Protein AF-A0AAV5TKI0-F1 (afdb_monomer_lite)

Secondary structure (DSSP, 8-state):
-HHHHHHHHHHHHHHHHHTGGGGGGS-HHHHHHHHHHHHHHHHHHHHHHHHHH-S-----TT-SS-HHHHHHHHHHHHHHHHHHHHHHHHHHHHHHHHHHHHHTT----HHHHHHHHHHHHHHHHHHHHHHHHHHHIIIIIHHHHHHTT--

Structure (mmCIF, N/CA/C/O backbone):
data_AF-A0AAV5TKI0-F1
#
_entry.id   AF-A0AAV5TKI0-F1
#
loop_
_atom_site.group_PDB
_atom_site.id
_atom_site.type_symbol
_atom_site.label_atom_id
_atom_site.label_alt_id
_atom_site.label_comp_id
_atom_site.label_asym_id
_atom_site.label_entity_id
_atom_site.label_seq_id
_atom_site.pdbx_PDB_ins_code
_atom_site.Cartn_x
_atom_site.Cartn_y
_atom_site.Cartn_z
_atom_site.occupancy
_atom_site.B_iso_or_equiv
_atom_site.auth_seq_id
_atom_site.auth_comp_id
_atom_site.auth_asym_id
_atom_site.auth_atom_id
_atom_site.pdbx_PDB_model_num
ATOM 1 N N . GLY A 1 1 ? 6.958 -4.386 -2.288 1.00 59.34 1 GLY A N 1
ATOM 2 C CA . GLY A 1 1 ? 6.196 -5.345 -1.461 1.00 59.34 1 GLY A CA 1
ATOM 3 C C . GLY A 1 1 ? 5.549 -4.672 -0.264 1.00 59.34 1 GLY A C 1
ATOM 4 O O . GLY A 1 1 ? 4.337 -4.741 -0.121 1.00 59.34 1 GLY A O 1
ATOM 5 N N . THR A 1 2 ? 6.336 -3.983 0.562 1.00 76.31 2 THR A N 1
ATOM 6 C CA . THR A 1 2 ? 5.889 -3.331 1.807 1.00 76.31 2 THR A CA 1
ATOM 7 C C . THR A 1 2 ? 4.720 -2.355 1.619 1.00 76.31 2 THR A C 1
ATOM 9 O O . THR A 1 2 ? 3.681 -2.566 2.235 1.00 76.31 2 THR A O 1
ATOM 12 N N . ALA A 1 3 ? 4.825 -1.377 0.710 1.00 79.69 3 ALA A N 1
ATOM 13 C CA . ALA A 1 3 ? 3.768 -0.380 0.469 1.00 79.69 3 ALA A CA 1
ATOM 14 C C . ALA A 1 3 ? 2.435 -1.009 0.021 1.00 79.69 3 ALA A C 1
ATOM 16 O O . ALA A 1 3 ? 1.377 -0.717 0.569 1.00 79.69 3 ALA A O 1
ATOM 17 N N . THR A 1 4 ? 2.480 -1.956 -0.923 1.00 84.12 4 THR A N 1
ATOM 18 C CA . THR A 1 4 ? 1.280 -2.685 -1.365 1.00 84.12 4 THR A CA 1
ATOM 19 C C . THR A 1 4 ? 0.651 -3.499 -0.239 1.00 84.12 4 THR A C 1
ATOM 21 O O . THR A 1 4 ? -0.566 -3.526 -0.116 1.00 84.12 4 THR A O 1
ATOM 24 N N . SER A 1 5 ? 1.457 -4.14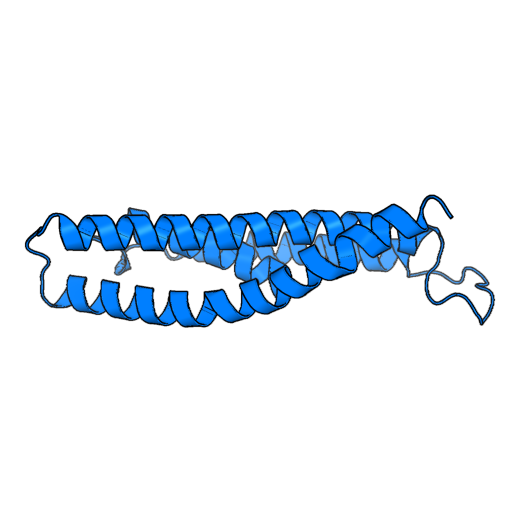3 0.609 1.00 85.62 5 SER A N 1
ATOM 25 C CA . SER A 1 5 ? 0.930 -4.908 1.739 1.00 85.62 5 SER A CA 1
ATOM 26 C C . SER A 1 5 ? 0.255 -3.991 2.757 1.00 85.62 5 SER A C 1
ATOM 28 O O . SER A 1 5 ? -0.861 -4.285 3.173 1.00 85.62 5 SER A O 1
ATOM 30 N N . MET A 1 6 ? 0.871 -2.855 3.102 1.00 84.19 6 MET A N 1
ATOM 31 C CA . MET A 1 6 ? 0.261 -1.859 3.993 1.00 84.19 6 MET A CA 1
ATOM 32 C C . MET A 1 6 ? -1.037 -1.292 3.411 1.00 84.19 6 MET A C 1
ATOM 34 O O . MET A 1 6 ? -2.016 -1.135 4.139 1.00 84.19 6 MET A O 1
ATOM 38 N N . PHE A 1 7 ? -1.087 -1.076 2.094 1.00 86.88 7 PHE A N 1
ATOM 39 C CA . PHE A 1 7 ? -2.294 -0.659 1.385 1.00 86.88 7 PHE A CA 1
ATOM 40 C C . PHE A 1 7 ? -3.448 -1.643 1.568 1.00 86.88 7 PHE A C 1
ATOM 42 O O . PHE A 1 7 ? -4.518 -1.247 2.028 1.00 86.88 7 PHE A O 1
ATOM 49 N N . PHE A 1 8 ? -3.237 -2.933 1.308 1.00 88.19 8 PHE A N 1
ATOM 50 C CA . PHE A 1 8 ? -4.288 -3.930 1.520 1.00 88.19 8 PHE A CA 1
ATOM 51 C C . PHE A 1 8 ? -4.647 -4.090 3.005 1.00 88.19 8 PHE A C 1
ATOM 53 O O . PHE A 1 8 ? -5.832 -4.085 3.338 1.00 88.19 8 PHE A O 1
ATOM 60 N N . ILE A 1 9 ? -3.663 -4.106 3.911 1.00 86.00 9 ILE A N 1
ATOM 61 C CA . ILE A 1 9 ? -3.907 -4.134 5.365 1.00 86.00 9 ILE A CA 1
ATOM 62 C C . ILE A 1 9 ? -4.796 -2.958 5.795 1.00 86.00 9 ILE A C 1
ATOM 64 O O . ILE A 1 9 ? -5.688 -3.137 6.621 1.00 86.00 9 ILE A O 1
ATOM 68 N N . SER A 1 10 ? -4.628 -1.770 5.203 1.00 85.75 10 SER A N 1
ATOM 69 C CA . SER A 1 10 ? -5.472 -0.615 5.526 1.00 85.75 10 SER A CA 1
ATOM 70 C C . SER A 1 10 ? -6.950 -0.834 5.184 1.00 85.75 10 SER A C 1
ATOM 72 O O . SER A 1 10 ? -7.811 -0.418 5.960 1.00 85.75 10 SER A O 1
ATOM 74 N N . PHE A 1 11 ? -7.269 -1.552 4.100 1.00 86.00 11 PHE A N 1
ATOM 75 C CA . PHE A 1 11 ? -8.651 -1.924 3.774 1.00 86.00 11 PHE A CA 1
ATOM 76 C C . PHE A 1 11 ? -9.211 -2.960 4.734 1.00 86.00 11 PHE A C 1
ATOM 78 O O . PHE A 1 11 ? -10.367 -2.847 5.149 1.00 86.00 11 PHE A O 1
ATOM 85 N N . GLU A 1 12 ? -8.413 -3.968 5.086 1.00 85.12 12 GLU A N 1
ATOM 86 C CA . GLU A 1 12 ? -8.805 -4.961 6.083 1.00 85.12 12 GLU A CA 1
ATOM 87 C C . GLU A 1 12 ? -9.159 -4.267 7.398 1.00 85.12 12 GLU A C 1
ATOM 89 O O . GLU A 1 12 ? -10.238 -4.478 7.946 1.00 85.12 12 GLU A O 1
ATOM 94 N N . TRP A 1 13 ? -8.314 -3.336 7.830 1.00 80.12 13 TRP A N 1
ATOM 95 C CA . TRP A 1 13 ? -8.511 -2.548 9.037 1.00 80.12 13 TRP A CA 1
ATOM 96 C C . TRP A 1 13 ? -9.708 -1.604 8.964 1.00 80.12 13 TRP A C 1
ATOM 98 O O . TRP A 1 13 ? -10.471 -1.517 9.925 1.00 80.12 13 TRP A O 1
ATOM 108 N N . GLN A 1 14 ? -9.927 -0.916 7.844 1.00 80.81 14 GLN A N 1
ATOM 109 C CA . GLN A 1 14 ? -11.128 -0.096 7.648 1.00 80.81 14 GLN A CA 1
ATOM 110 C C . GLN A 1 14 ? -12.407 -0.932 7.702 1.00 80.81 14 GLN A C 1
ATOM 112 O O . GLN A 1 14 ? -13.384 -0.543 8.336 1.00 80.81 14 GLN A O 1
ATOM 117 N N . THR A 1 15 ? -12.391 -2.105 7.076 1.00 80.38 15 THR A N 1
ATOM 118 C CA . THR A 1 15 ? -13.546 -3.009 7.057 1.00 80.38 15 THR A CA 1
ATOM 119 C C . THR A 1 15 ? -13.821 -3.556 8.454 1.00 80.38 15 THR A C 1
ATOM 121 O O . THR A 1 15 ? -14.956 -3.539 8.927 1.00 80.38 15 THR A O 1
ATOM 124 N N . ALA A 1 16 ? -12.768 -3.993 9.141 1.00 75.44 16 ALA A N 1
ATOM 125 C CA . ALA A 1 16 ? -12.864 -4.581 10.465 1.00 75.44 16 ALA A CA 1
ATOM 126 C C . ALA A 1 16 ? -13.245 -3.547 11.538 1.00 75.44 16 ALA A C 1
ATOM 128 O O . ALA A 1 16 ? -13.977 -3.861 12.473 1.00 75.44 16 ALA A O 1
ATOM 129 N N . SER A 1 17 ? -12.809 -2.294 11.389 1.00 71.19 17 SER A N 1
ATOM 130 C CA . SER A 1 17 ? -13.174 -1.202 12.299 1.00 71.19 17 SER A CA 1
ATOM 131 C C . SER A 1 17 ? -14.599 -0.691 12.110 1.00 71.19 17 SER A C 1
ATOM 133 O O . SER A 1 17 ? -15.266 -0.405 13.103 1.00 71.19 17 SER A O 1
ATOM 135 N N . ALA A 1 18 ? -15.105 -0.645 10.874 1.00 69.75 18 ALA A N 1
ATOM 136 C CA . ALA A 1 18 ? -16.519 -0.369 10.610 1.00 69.75 18 ALA A CA 1
ATOM 137 C C . ALA A 1 18 ? -17.445 -1.429 11.239 1.00 69.75 18 ALA A C 1
ATOM 139 O O . ALA A 1 18 ? -18.613 -1.163 11.511 1.00 69.75 18 ALA A O 1
ATOM 140 N N . GLN A 1 19 ? -16.911 -2.626 11.493 1.00 68.00 19 GLN A N 1
ATOM 141 C CA . GLN A 1 19 ? -17.602 -3.767 12.082 1.00 68.00 19 GLN A CA 1
ATOM 142 C C . GLN A 1 19 ? -17.040 -4.136 13.462 1.00 68.00 19 GLN A C 1
ATOM 144 O O . GLN A 1 19 ? -16.989 -5.316 13.800 1.00 68.00 19 GLN A O 1
ATOM 149 N N . SER A 1 20 ? -16.636 -3.153 14.277 1.00 59.56 20 SER A N 1
ATOM 150 C CA . SER A 1 20 ? -16.010 -3.363 15.599 1.00 59.56 20 SER A CA 1
ATOM 151 C C . SER A 1 20 ? -16.736 -4.391 16.480 1.00 59.56 20 SER A C 1
ATOM 153 O O . SER A 1 20 ? -16.100 -5.218 17.126 1.00 59.56 20 SER A O 1
ATOM 155 N N . ARG A 1 21 ? -18.072 -4.418 16.426 1.00 56.88 21 ARG A N 1
ATOM 156 C CA . ARG A 1 21 ? -18.931 -5.346 17.182 1.00 56.88 21 ARG A CA 1
ATOM 157 C C . ARG A 1 21 ? -18.939 -6.791 16.657 1.00 56.88 21 ARG A C 1
ATOM 159 O O . ARG A 1 21 ? -19.368 -7.707 17.352 1.00 56.88 21 ARG A O 1
ATOM 166 N N . THR A 1 22 ? -18.501 -7.004 15.421 1.00 58.12 22 THR A N 1
ATOM 167 C CA . THR A 1 22 ? -18.459 -8.299 14.724 1.00 58.12 22 THR A CA 1
ATOM 168 C C . THR A 1 22 ? -17.077 -8.599 14.153 1.00 58.12 22 THR A C 1
ATOM 170 O O . THR A 1 22 ? -16.970 -9.389 13.220 1.00 58.12 22 THR A O 1
ATOM 173 N N . TYR A 1 23 ? -16.021 -8.010 14.720 1.00 55.06 23 TYR A N 1
ATOM 174 C CA . TYR A 1 23 ? -14.637 -8.174 14.270 1.00 55.06 23 TYR A CA 1
ATOM 175 C C . TYR A 1 23 ? -14.250 -9.653 14.087 1.00 55.06 23 TYR A C 1
ATOM 177 O O . TYR A 1 23 ? -13.725 -10.041 13.045 1.00 55.06 23 TYR A O 1
ATOM 185 N N . GLU A 1 24 ? -14.628 -10.515 15.036 1.00 57.81 24 GLU A N 1
ATOM 186 C CA . GLU A 1 24 ? -14.382 -11.967 14.967 1.00 57.81 24 GLU A CA 1
ATOM 187 C C . GLU A 1 24 ? -15.187 -12.694 13.874 1.00 57.81 24 GLU A C 1
ATOM 189 O O . GLU A 1 24 ? -14.853 -13.812 13.486 1.00 57.81 24 GLU A O 1
ATOM 194 N N . LYS A 1 25 ? -16.247 -12.067 13.352 1.00 60.56 25 LYS A N 1
ATOM 195 C CA . LYS A 1 25 ? -17.072 -12.589 12.253 1.00 60.56 25 LYS A CA 1
ATOM 196 C C . LYS A 1 25 ? -16.659 -12.054 10.886 1.00 60.56 25 LYS A C 1
ATOM 198 O O . LYS A 1 25 ? -17.297 -12.428 9.898 1.00 60.56 25 LYS A O 1
ATOM 203 N N . THR A 1 26 ? -15.630 -11.206 10.798 1.00 63.34 26 THR A N 1
ATOM 204 C CA . THR A 1 26 ? -15.110 -10.747 9.504 1.00 63.34 26 THR A CA 1
ATOM 205 C C . THR A 1 26 ? -14.781 -11.982 8.669 1.00 63.34 26 THR A C 1
ATOM 207 O O . THR A 1 26 ? -13.982 -12.827 9.076 1.00 63.34 26 THR A O 1
ATOM 210 N N . SER A 1 27 ? -15.491 -12.171 7.551 1.00 70.94 27 SER A N 1
ATOM 211 C CA . SER A 1 27 ? -15.491 -13.482 6.901 1.00 70.94 27 SER A CA 1
ATOM 212 C C . SER A 1 27 ? -14.084 -13.822 6.404 1.00 70.94 27 SER A C 1
ATOM 214 O O . SER A 1 27 ? -13.467 -13.028 5.692 1.00 70.94 27 SER A O 1
ATOM 216 N N . LYS A 1 28 ? -13.601 -15.033 6.709 1.00 77.00 28 LYS A N 1
ATOM 217 C CA . LYS A 1 28 ? -12.325 -15.560 6.183 1.00 77.00 28 LYS A CA 1
ATOM 218 C C . LYS A 1 28 ? -12.225 -15.436 4.653 1.00 77.00 28 LYS A C 1
ATOM 220 O O . LYS A 1 28 ? -11.137 -15.282 4.106 1.00 77.00 28 LYS A O 1
ATOM 225 N N . SER A 1 29 ? -13.371 -15.453 3.964 1.00 81.94 29 SER A N 1
ATOM 226 C CA . SER A 1 29 ? -13.466 -15.243 2.517 1.00 81.94 29 SER A CA 1
ATOM 227 C C . SER A 1 29 ? -12.994 -13.850 2.085 1.00 81.94 29 SER A C 1
ATOM 229 O O . SER A 1 29 ? -12.357 -13.728 1.043 1.00 81.94 29 SER A O 1
ATOM 231 N N . TYR A 1 30 ? -13.254 -12.805 2.877 1.00 84.88 30 TYR A N 1
ATOM 232 C CA . TYR A 1 30 ? -12.837 -11.439 2.553 1.00 84.88 30 TYR A CA 1
ATOM 233 C C . TYR A 1 30 ? -11.313 -11.286 2.591 1.00 84.88 30 TYR A C 1
ATOM 235 O O . TYR A 1 30 ? -10.732 -10.835 1.608 1.00 84.88 30 TYR A O 1
ATOM 243 N N . GLY A 1 31 ? -10.663 -11.754 3.663 1.00 85.75 31 GLY A N 1
ATOM 244 C CA . GLY A 1 31 ? -9.199 -11.733 3.768 1.00 85.75 31 GLY A CA 1
ATOM 245 C C . GLY A 1 31 ? -8.521 -12.537 2.653 1.00 85.75 31 GLY A C 1
ATOM 246 O O . GLY A 1 31 ? -7.553 -12.078 2.054 1.00 85.75 31 GLY A O 1
ATOM 247 N N . CYS A 1 32 ? -9.082 -13.695 2.286 1.00 88.12 32 CYS A N 1
ATOM 248 C CA . CYS A 1 32 ? -8.563 -14.496 1.175 1.00 88.12 32 CYS A CA 1
ATOM 249 C C . CYS A 1 32 ? -8.691 -13.776 -0.181 1.00 88.12 32 CYS A C 1
ATOM 251 O O . CYS A 1 32 ? -7.737 -13.760 -0.957 1.00 88.12 32 CYS A O 1
ATOM 253 N N . LYS A 1 33 ? -9.831 -13.119 -0.450 1.00 90.56 33 LYS A N 1
ATOM 254 C CA . LYS A 1 33 ? -10.009 -12.289 -1.656 1.00 90.56 33 LYS A CA 1
ATOM 255 C C . LYS A 1 33 ? -8.997 -11.148 -1.697 1.00 90.56 33 LYS A C 1
ATOM 257 O O . LYS A 1 33 ? -8.383 -10.917 -2.731 1.00 90.56 33 LYS A O 1
ATOM 262 N N . LEU A 1 34 ? -8.808 -10.463 -0.573 1.00 89.81 34 LEU A N 1
ATOM 263 C CA . LEU A 1 34 ? -7.864 -9.358 -0.445 1.00 89.81 34 LEU A CA 1
ATOM 264 C C . LEU A 1 34 ? -6.418 -9.810 -0.715 1.00 89.81 34 LEU A C 1
ATOM 266 O O . LEU A 1 34 ? -5.706 -9.167 -1.482 1.00 89.81 34 LEU A O 1
ATOM 270 N N . ALA A 1 35 ? -6.012 -10.951 -0.153 1.00 90.19 35 ALA A N 1
ATOM 271 C CA . ALA A 1 35 ? -4.703 -11.551 -0.401 1.00 90.19 35 ALA A CA 1
ATOM 272 C C . ALA A 1 35 ? -4.519 -11.951 -1.873 1.00 90.19 35 ALA A C 1
ATOM 274 O O . ALA A 1 35 ? -3.461 -11.712 -2.452 1.00 90.19 35 ALA A O 1
ATOM 275 N N . LEU A 1 36 ? -5.556 -12.505 -2.508 1.00 93.81 36 LEU A N 1
ATOM 276 C CA . LEU A 1 36 ? -5.526 -12.836 -3.932 1.00 93.81 36 LEU A CA 1
ATOM 277 C C . LEU A 1 36 ? -5.354 -11.579 -4.799 1.00 93.81 36 LEU A C 1
ATOM 279 O O . LEU A 1 36 ? -4.517 -11.573 -5.699 1.00 93.81 36 LEU A O 1
ATOM 283 N N . TYR A 1 37 ? -6.067 -10.491 -4.494 1.00 93.00 37 TYR A N 1
ATOM 284 C CA . TYR A 1 37 ? -5.862 -9.209 -5.174 1.00 93.00 37 TYR A CA 1
ATOM 285 C C . TYR A 1 37 ? -4.454 -8.651 -4.960 1.00 93.00 37 TYR A C 1
ATOM 287 O O . TYR A 1 37 ? -3.842 -8.171 -5.914 1.00 93.00 37 TYR A O 1
ATOM 295 N N . HIS A 1 38 ? -3.908 -8.755 -3.746 1.00 92.06 38 HIS A N 1
ATOM 296 C CA . HIS A 1 38 ? -2.533 -8.340 -3.463 1.00 92.06 38 HIS A CA 1
ATOM 297 C C . HIS A 1 38 ? -1.518 -9.113 -4.307 1.00 92.06 38 HIS A C 1
ATOM 299 O O . HIS A 1 38 ? -0.661 -8.494 -4.937 1.00 92.06 38 HIS A O 1
ATOM 305 N N . LEU A 1 39 ? -1.656 -10.438 -4.396 1.00 92.81 39 LEU A N 1
ATOM 306 C CA . LEU A 1 39 ? -0.790 -11.276 -5.229 1.00 92.81 39 LEU A CA 1
ATOM 307 C C . LEU A 1 39 ? -0.887 -10.917 -6.713 1.00 92.81 39 LEU A C 1
ATOM 309 O O . LEU A 1 39 ? 0.142 -10.857 -7.384 1.00 92.81 39 LEU A O 1
ATOM 313 N N . ILE A 1 40 ? -2.090 -10.625 -7.217 1.00 94.38 40 ILE A N 1
ATOM 314 C CA . ILE A 1 40 ? -2.282 -10.174 -8.603 1.00 94.38 40 ILE A CA 1
ATOM 315 C C . ILE A 1 40 ? -1.541 -8.853 -8.843 1.00 94.38 40 ILE A C 1
ATOM 317 O O . ILE A 1 40 ? -0.779 -8.752 -9.801 1.00 94.38 40 ILE A O 1
ATOM 321 N N . VAL A 1 41 ? -1.708 -7.859 -7.964 1.00 91.12 41 VAL A N 1
ATOM 322 C CA . VAL A 1 41 ? -1.034 -6.553 -8.091 1.00 91.12 41 VAL A CA 1
ATOM 323 C C . VAL A 1 41 ? 0.488 -6.707 -8.050 1.00 91.12 41 VAL A C 1
ATOM 325 O O . VAL A 1 41 ? 1.190 -6.146 -8.890 1.00 91.12 41 VAL A O 1
ATOM 328 N N . VAL A 1 42 ? 1.010 -7.508 -7.116 1.00 91.56 42 VAL A N 1
ATOM 329 C CA . VAL A 1 42 ? 2.449 -7.797 -7.034 1.00 91.56 42 VAL A CA 1
ATOM 330 C C . VAL A 1 42 ? 2.937 -8.504 -8.300 1.00 91.56 42 VAL A C 1
ATOM 332 O O . VAL A 1 42 ? 3.983 -8.135 -8.829 1.00 91.56 42 VAL A O 1
ATOM 335 N N . GLY A 1 43 ? 2.174 -9.465 -8.825 1.00 92.81 43 GLY A N 1
ATOM 336 C CA . GLY A 1 43 ? 2.481 -10.147 -10.082 1.00 92.81 43 GLY A CA 1
ATOM 337 C C . GLY A 1 43 ? 2.566 -9.185 -11.267 1.00 92.81 43 GLY A C 1
ATOM 338 O O . GLY A 1 43 ? 3.532 -9.237 -12.026 1.00 92.81 43 GLY A O 1
ATOM 339 N N . VAL A 1 44 ? 1.620 -8.249 -11.384 1.00 92.56 44 VAL A N 1
ATOM 340 C CA . VAL A 1 44 ? 1.644 -7.198 -12.417 1.00 92.56 44 VAL A CA 1
ATOM 341 C C . VAL A 1 44 ? 2.899 -6.335 -12.297 1.00 92.56 44 VAL A C 1
ATOM 343 O O . VAL A 1 44 ? 3.542 -6.064 -13.309 1.00 92.56 44 VAL A O 1
ATOM 346 N N . PHE A 1 45 ? 3.302 -5.949 -11.084 1.00 90.56 45 PHE A N 1
ATOM 347 C CA . PHE A 1 45 ? 4.536 -5.183 -10.882 1.00 90.56 45 PHE A CA 1
ATOM 348 C C . PHE A 1 45 ? 5.797 -5.972 -11.239 1.00 90.56 45 PHE A C 1
ATOM 350 O O . PHE A 1 45 ? 6.738 -5.398 -11.784 1.00 90.56 45 PHE A O 1
ATOM 357 N N . ILE A 1 46 ? 5.828 -7.278 -10.969 1.00 90.88 46 ILE A N 1
ATOM 358 C CA . ILE A 1 46 ? 6.945 -8.141 -11.369 1.00 90.88 46 ILE A CA 1
ATOM 359 C C . ILE A 1 46 ? 7.017 -8.233 -12.894 1.00 90.88 46 ILE A C 1
ATOM 361 O O . ILE A 1 46 ? 8.084 -8.030 -13.463 1.00 90.88 46 ILE A O 1
ATOM 365 N N . VAL A 1 47 ? 5.895 -8.481 -13.572 1.00 92.00 47 VAL A N 1
ATOM 366 C CA . VAL A 1 47 ? 5.852 -8.550 -15.041 1.00 92.00 47 VAL A CA 1
ATOM 367 C C . VAL A 1 47 ? 6.233 -7.206 -15.665 1.00 92.00 47 VAL A C 1
ATOM 369 O O . VAL A 1 47 ? 7.056 -7.172 -16.575 1.00 92.00 47 VAL A O 1
ATOM 372 N N . GLY A 1 48 ? 5.702 -6.094 -15.152 1.00 89.25 48 GLY A N 1
ATOM 373 C CA . GLY A 1 48 ? 6.054 -4.748 -15.610 1.00 89.25 48 GLY A CA 1
ATOM 374 C C . GLY A 1 48 ? 7.541 -4.441 -15.430 1.00 89.25 48 GLY A C 1
ATOM 375 O O . GLY A 1 48 ? 8.173 -3.896 -16.336 1.00 89.25 48 GLY A O 1
ATOM 376 N N . PHE A 1 49 ? 8.123 -4.869 -14.307 1.00 88.38 49 PHE A N 1
ATOM 377 C CA . PHE A 1 49 ? 9.561 -4.785 -14.073 1.00 88.38 49 PHE A CA 1
ATOM 378 C C . PHE A 1 49 ? 10.339 -5.625 -15.092 1.00 88.38 49 PHE A C 1
ATOM 380 O O . PHE A 1 49 ? 11.232 -5.098 -15.747 1.00 88.38 49 PHE A O 1
ATOM 387 N N . LEU A 1 50 ? 9.967 -6.891 -15.294 1.00 88.56 50 LEU A N 1
ATOM 388 C CA . LEU A 1 50 ? 10.628 -7.781 -16.252 1.00 88.56 50 LEU A CA 1
ATOM 389 C C . LEU A 1 50 ? 10.536 -7.274 -17.695 1.00 88.56 50 LEU A C 1
ATOM 391 O O . LEU A 1 50 ? 11.497 -7.415 -18.430 1.00 88.56 50 LEU A O 1
ATOM 395 N N . ILE A 1 51 ? 9.432 -6.656 -18.113 1.00 88.19 51 ILE A N 1
ATOM 396 C CA . ILE A 1 51 ? 9.309 -6.082 -19.465 1.00 88.19 51 ILE A CA 1
ATOM 397 C C . ILE A 1 51 ? 10.144 -4.802 -19.606 1.00 88.19 51 ILE A C 1
ATOM 399 O O . ILE A 1 51 ? 10.704 -4.535 -20.666 1.00 88.19 51 ILE A O 1
ATOM 403 N N . SER A 1 52 ? 10.218 -3.994 -18.547 1.00 85.81 52 SER A N 1
ATOM 404 C CA . SER A 1 52 ? 10.916 -2.702 -18.583 1.00 85.81 52 SER A CA 1
ATOM 405 C C . SER A 1 52 ? 12.434 -2.835 -18.415 1.00 85.81 52 SER A C 1
ATOM 407 O O . SER A 1 52 ? 13.175 -1.990 -18.917 1.00 85.81 52 SER A O 1
ATOM 409 N N . TYR A 1 53 ? 12.885 -3.880 -17.712 1.00 81.75 53 TYR A N 1
ATOM 410 C CA . TYR A 1 53 ? 14.290 -4.129 -17.361 1.00 81.75 53 TYR A CA 1
ATOM 411 C C . TYR A 1 53 ? 14.869 -5.424 -17.935 1.00 81.75 53 TYR A C 1
ATOM 413 O O . TYR A 1 53 ? 16.086 -5.588 -17.960 1.00 81.75 53 TYR A O 1
ATOM 421 N N . GLY A 1 54 ? 14.036 -6.367 -18.362 1.00 70.12 54 GLY A N 1
ATOM 422 C CA . GLY A 1 54 ? 14.485 -7.615 -18.959 1.00 70.12 54 GLY A CA 1
ATOM 423 C C . GLY A 1 54 ? 14.593 -7.445 -20.460 1.00 70.12 54 GLY A C 1
ATOM 424 O O . GLY A 1 54 ? 13.579 -7.532 -21.129 1.00 70.12 54 GLY A O 1
ATOM 425 N N . TYR A 1 55 ? 15.791 -7.140 -20.952 1.00 64.50 55 TYR A N 1
ATOM 426 C CA . TYR A 1 55 ? 16.386 -7.544 -22.237 1.00 64.50 55 TYR A CA 1
ATOM 427 C C . TYR A 1 55 ? 17.669 -6.727 -22.464 1.00 64.50 55 TYR A C 1
ATOM 429 O O . TYR A 1 55 ? 17.804 -5.616 -21.954 1.00 64.50 55 TYR A O 1
ATOM 437 N N . GLU A 1 56 ? 18.608 -7.315 -23.209 1.00 62.88 56 GLU A N 1
ATOM 438 C CA . GLU A 1 56 ? 19.944 -6.808 -23.552 1.00 62.88 56 GLU A CA 1
ATOM 439 C C . GLU A 1 56 ? 19.898 -5.549 -24.437 1.00 62.88 56 GLU A C 1
ATOM 441 O O . GLU A 1 56 ? 20.375 -5.540 -25.570 1.00 62.88 56 GLU A O 1
ATOM 446 N N . GLU A 1 57 ? 19.319 -4.451 -23.956 1.00 60.84 57 GLU A N 1
ATOM 447 C CA . GLU A 1 57 ? 19.689 -3.162 -24.526 1.00 60.84 57 GLU A CA 1
ATOM 448 C C . GLU A 1 57 ? 21.168 -2.928 -24.173 1.00 60.84 57 GLU A C 1
ATOM 450 O O . GLU A 1 57 ? 21.520 -3.031 -22.992 1.00 60.84 57 GLU A O 1
ATOM 455 N N . PRO A 1 58 ? 22.055 -2.651 -25.151 1.00 62.28 58 PRO A N 1
ATOM 456 C CA . PRO A 1 58 ? 23.437 -2.284 -24.875 1.00 62.28 58 PRO A CA 1
ATOM 457 C C . PRO A 1 58 ? 23.440 -0.919 -24.178 1.00 62.28 58 PRO A C 1
ATOM 459 O O . PRO A 1 58 ? 23.586 0.133 -24.796 1.00 62.28 58 PRO A O 1
ATOM 462 N N . GLY A 1 59 ? 23.202 -0.938 -22.871 1.00 59.06 59 GLY A N 1
ATOM 463 C CA . GLY A 1 59 ? 23.277 0.225 -22.012 1.00 59.06 59 GLY A CA 1
ATOM 464 C C . GLY A 1 59 ? 24.732 0.640 -21.872 1.00 59.06 59 GLY A C 1
ATOM 465 O O . GLY A 1 59 ? 25.608 -0.192 -21.626 1.00 59.06 59 GLY A O 1
ATOM 466 N N . ALA A 1 60 ? 25.006 1.935 -22.018 1.00 58.47 60 ALA A N 1
ATOM 467 C CA . ALA A 1 60 ? 26.299 2.470 -21.630 1.00 58.47 60 ALA A CA 1
ATOM 468 C C . ALA A 1 60 ? 26.555 2.111 -20.156 1.00 58.47 60 ALA A C 1
ATOM 470 O O . ALA A 1 60 ? 25.671 2.278 -19.315 1.00 58.47 60 ALA A O 1
ATOM 471 N N . LEU A 1 61 ? 27.773 1.659 -19.836 1.00 61.03 61 LEU A N 1
ATOM 472 C CA . LEU A 1 61 ? 28.181 1.196 -18.498 1.00 61.03 61 LEU A CA 1
ATOM 473 C C . LEU A 1 61 ? 27.869 2.208 -17.367 1.00 61.03 61 LEU A C 1
ATOM 475 O O . LEU A 1 61 ? 27.837 1.845 -16.196 1.00 61.03 61 LEU A O 1
ATOM 479 N N . CYS A 1 62 ? 27.632 3.477 -17.715 1.00 67.44 62 CYS A N 1
ATOM 480 C CA . CYS A 1 62 ? 27.379 4.578 -16.788 1.00 67.44 62 CYS A CA 1
ATOM 481 C C . CYS A 1 62 ? 25.892 4.865 -16.491 1.00 67.44 62 CYS A C 1
ATOM 483 O O . CYS A 1 62 ? 25.617 5.743 -15.674 1.00 67.44 62 CYS A O 1
ATOM 485 N N . THR A 1 63 ? 24.924 4.189 -17.120 1.00 64.94 63 THR A N 1
ATOM 486 C CA . THR A 1 63 ? 23.489 4.431 -16.861 1.00 64.94 63 THR A CA 1
ATOM 487 C C . THR A 1 63 ? 22.865 3.292 -16.058 1.00 64.94 63 THR A C 1
ATOM 489 O O . THR A 1 63 ? 22.717 2.185 -16.560 1.00 64.94 63 THR A O 1
ATOM 492 N N . ILE A 1 64 ? 22.462 3.584 -14.814 1.00 68.19 64 ILE A N 1
ATOM 493 C CA . ILE A 1 64 ? 21.846 2.624 -13.871 1.00 68.19 64 ILE A CA 1
ATOM 494 C C . ILE A 1 64 ? 20.447 2.164 -14.339 1.00 68.19 64 ILE A C 1
ATOM 496 O O . ILE A 1 64 ? 19.967 1.111 -13.928 1.00 68.19 64 ILE A O 1
ATOM 500 N N . THR A 1 65 ? 19.779 2.934 -15.204 1.00 75.19 65 THR A N 1
ATOM 501 C CA . THR A 1 65 ? 18.409 2.665 -15.667 1.00 75.19 65 THR A CA 1
ATOM 502 C C . THR A 1 65 ? 18.290 2.812 -17.180 1.00 75.19 65 THR A C 1
ATOM 504 O O . THR A 1 65 ? 18.770 3.798 -17.738 1.00 75.19 65 THR A O 1
ATOM 507 N N . THR A 1 66 ? 17.598 1.875 -17.835 1.00 81.06 66 THR A N 1
ATOM 508 C CA . THR A 1 66 ? 17.199 2.014 -19.244 1.00 81.06 66 THR A CA 1
ATOM 509 C C . THR A 1 66 ? 16.154 3.131 -19.393 1.00 81.06 66 THR A C 1
ATOM 511 O O . THR A 1 66 ? 15.403 3.388 -18.443 1.00 81.06 66 THR A O 1
ATOM 514 N N . PRO A 1 67 ? 16.028 3.782 -20.566 1.00 81.88 67 PRO A N 1
ATOM 515 C CA . PRO A 1 67 ? 15.011 4.818 -20.786 1.00 81.88 67 PRO A CA 1
ATOM 516 C C . PRO A 1 67 ? 13.579 4.328 -20.508 1.00 81.88 67 PRO A C 1
ATOM 518 O O . PRO A 1 67 ? 12.755 5.052 -19.950 1.00 81.88 67 PRO A O 1
ATOM 521 N N . ARG A 1 68 ? 13.284 3.062 -20.840 1.00 82.31 68 ARG A N 1
ATOM 522 C CA . ARG A 1 68 ? 11.998 2.416 -20.525 1.00 82.31 68 ARG A CA 1
ATOM 523 C C . ARG A 1 68 ? 11.826 2.175 -19.025 1.00 82.31 68 ARG A C 1
ATOM 525 O O . ARG A 1 68 ? 10.761 2.463 -18.478 1.00 82.31 68 ARG A O 1
ATOM 532 N N . GLY A 1 69 ? 12.878 1.702 -18.356 1.00 84.12 69 GLY A N 1
ATOM 533 C CA . GLY A 1 69 ? 12.905 1.507 -16.909 1.00 84.12 69 GLY A CA 1
ATOM 534 C C . GLY A 1 69 ? 12.711 2.806 -16.125 1.00 84.12 69 GLY A C 1
ATOM 535 O O . GLY A 1 69 ? 12.063 2.795 -15.079 1.00 84.12 69 GLY A O 1
ATOM 536 N N . GLU A 1 70 ? 13.193 3.940 -16.639 1.00 85.38 70 GLU A N 1
ATOM 537 C CA . GLU A 1 70 ? 12.991 5.252 -16.017 1.00 85.38 70 GLU A CA 1
ATOM 538 C C . GLU A 1 70 ? 11.511 5.660 -16.009 1.00 85.38 70 GLU A C 1
ATOM 540 O O . GLU A 1 70 ? 10.982 6.030 -14.958 1.00 85.38 70 GLU A O 1
ATOM 545 N N . ILE A 1 71 ? 10.821 5.556 -17.151 1.00 86.56 71 ILE A N 1
ATOM 546 C CA . ILE A 1 71 ? 9.383 5.864 -17.248 1.00 86.56 71 ILE A CA 1
ATOM 547 C C . ILE A 1 71 ? 8.587 4.937 -16.326 1.00 86.56 71 ILE A C 1
ATOM 549 O O . ILE A 1 71 ? 7.738 5.402 -15.560 1.00 86.56 71 ILE A O 1
ATOM 553 N N . TYR A 1 72 ? 8.899 3.638 -16.351 1.00 87.88 72 TYR A N 1
ATOM 554 C CA . TYR A 1 72 ? 8.257 2.656 -15.483 1.00 87.88 72 TYR A CA 1
ATOM 555 C C . TYR A 1 72 ? 8.459 2.994 -14.004 1.00 87.88 72 TYR A C 1
ATOM 557 O O . TYR A 1 72 ? 7.486 3.103 -13.261 1.00 87.88 72 TYR A O 1
ATOM 565 N N . THR A 1 73 ? 9.696 3.249 -13.578 1.00 87.06 73 THR A N 1
ATOM 566 C CA . THR A 1 73 ? 10.018 3.556 -12.178 1.00 87.06 73 THR A CA 1
ATOM 567 C C . THR A 1 73 ? 9.361 4.846 -11.709 1.00 87.06 73 THR A C 1
ATOM 569 O O . THR A 1 73 ? 8.846 4.878 -10.595 1.00 87.06 73 THR A O 1
ATOM 572 N N . LYS A 1 74 ? 9.298 5.884 -12.554 1.00 86.88 74 LYS A N 1
ATOM 573 C CA . LYS A 1 74 ? 8.553 7.115 -12.247 1.00 86.88 74 LYS A CA 1
ATOM 574 C C . LYS A 1 74 ? 7.070 6.823 -12.034 1.00 86.88 74 LYS A C 1
ATOM 576 O O . LYS A 1 74 ? 6.517 7.217 -11.013 1.00 86.88 74 LYS A O 1
ATOM 581 N N . SER A 1 75 ? 6.445 6.085 -12.953 1.00 88.25 75 SER A N 1
ATOM 582 C CA . SER A 1 75 ? 5.025 5.727 -12.839 1.00 88.25 75 SER A CA 1
ATOM 583 C C . SER A 1 75 ? 4.731 4.882 -11.594 1.00 88.25 75 SER A C 1
ATOM 585 O O . SER A 1 75 ? 3.762 5.145 -10.879 1.00 88.25 75 SER A O 1
ATOM 587 N N . LEU A 1 76 ? 5.608 3.920 -11.287 1.00 87.50 76 LEU A N 1
ATOM 588 C CA . LEU A 1 76 ? 5.502 3.063 -10.115 1.00 87.50 76 LEU A CA 1
ATOM 589 C C . LEU A 1 76 ? 5.649 3.881 -8.833 1.00 87.50 76 LEU A C 1
ATOM 591 O O . LEU A 1 76 ? 4.809 3.746 -7.951 1.00 87.50 76 LEU A O 1
ATOM 595 N N . ALA A 1 77 ? 6.655 4.760 -8.763 1.00 85.19 77 ALA A N 1
ATOM 596 C CA . ALA A 1 77 ? 6.894 5.642 -7.625 1.00 85.19 77 ALA A CA 1
ATOM 597 C C . ALA A 1 77 ? 5.671 6.521 -7.332 1.00 85.19 77 ALA A C 1
ATOM 599 O O . ALA A 1 77 ? 5.197 6.552 -6.195 1.00 85.19 77 ALA A O 1
ATOM 600 N N . THR A 1 78 ? 5.108 7.164 -8.361 1.00 85.25 78 THR A N 1
ATOM 601 C CA . THR A 1 78 ? 3.885 7.967 -8.245 1.00 85.25 78 THR A CA 1
ATOM 602 C C . THR A 1 78 ? 2.711 7.138 -7.722 1.00 85.25 78 THR A C 1
ATOM 604 O O . THR A 1 78 ? 2.023 7.566 -6.796 1.00 85.25 78 THR A O 1
ATOM 607 N N . LEU A 1 79 ? 2.497 5.931 -8.252 1.00 87.44 79 LEU A N 1
ATOM 608 C CA . LEU A 1 79 ? 1.433 5.040 -7.785 1.00 87.44 79 LEU A CA 1
ATOM 609 C C . LEU A 1 79 ? 1.630 4.627 -6.317 1.00 87.44 79 LEU A C 1
ATOM 611 O O . LEU A 1 79 ? 0.674 4.654 -5.541 1.00 87.44 79 LEU A O 1
ATOM 615 N N . THR A 1 80 ? 2.854 4.277 -5.911 1.00 84.00 80 THR A N 1
ATOM 616 C CA . THR A 1 80 ? 3.162 3.964 -4.507 1.00 84.00 80 THR A CA 1
ATOM 617 C C . THR A 1 80 ? 2.932 5.147 -3.580 1.00 84.00 80 THR A C 1
ATOM 619 O O . THR A 1 80 ? 2.348 4.943 -2.521 1.00 84.00 80 THR A O 1
ATOM 622 N N . MET A 1 81 ? 3.263 6.378 -3.985 1.00 81.56 81 MET A N 1
ATOM 623 C CA . MET A 1 81 ? 2.959 7.570 -3.180 1.00 81.56 81 MET A CA 1
ATOM 624 C C . MET A 1 81 ? 1.454 7.737 -2.951 1.00 81.56 81 MET A C 1
ATOM 626 O O . MET A 1 81 ? 1.033 8.052 -1.840 1.00 81.56 81 MET A O 1
ATOM 630 N N . PHE A 1 82 ? 0.622 7.493 -3.969 1.00 85.56 82 PHE A N 1
ATOM 631 C CA . PHE A 1 82 ? -0.833 7.536 -3.799 1.00 85.56 82 PHE A CA 1
ATOM 632 C C . PHE A 1 82 ? -1.344 6.442 -2.856 1.00 85.56 82 PHE A C 1
ATOM 634 O O . PHE A 1 82 ? -2.198 6.720 -2.013 1.00 85.56 82 PHE A O 1
ATOM 641 N N . MET A 1 83 ? -0.814 5.219 -2.964 1.00 86.12 83 MET A N 1
ATOM 642 C CA . MET A 1 83 ? -1.171 4.123 -2.056 1.00 86.12 83 MET A CA 1
ATOM 643 C C . MET A 1 83 ? -0.794 4.442 -0.607 1.00 86.12 83 MET A C 1
ATOM 645 O O . MET A 1 83 ? -1.607 4.228 0.288 1.00 86.12 83 MET A O 1
ATOM 649 N N . GLU A 1 84 ? 0.392 5.000 -0.375 1.00 82.00 84 GLU A N 1
ATOM 650 C CA . GLU A 1 84 ? 0.843 5.378 0.967 1.00 82.00 84 GLU A CA 1
ATOM 651 C C . GLU A 1 84 ? 0.086 6.602 1.522 1.00 82.00 84 GLU A C 1
ATOM 653 O O . GLU A 1 84 ? -0.265 6.670 2.699 1.00 82.00 84 GLU A O 1
ATOM 658 N N . GLY A 1 85 ? -0.259 7.575 0.675 1.00 82.06 85 GLY A N 1
ATOM 659 C CA . GLY A 1 85 ? -1.151 8.668 1.074 1.00 82.06 85 GLY A CA 1
ATOM 660 C C . GLY A 1 85 ? -2.531 8.147 1.496 1.00 82.06 85 GLY A C 1
ATOM 661 O O . GLY A 1 85 ? -3.120 8.601 2.486 1.00 82.06 85 GLY A O 1
ATOM 662 N N . TRP A 1 86 ? -3.040 7.140 0.784 1.00 84.81 86 TRP A N 1
ATOM 663 C CA . TRP A 1 86 ? -4.283 6.469 1.144 1.00 84.81 86 TRP A CA 1
ATOM 664 C C . TRP A 1 86 ? -4.175 5.709 2.471 1.00 84.81 86 TRP A C 1
ATOM 666 O O . TRP A 1 86 ? -5.072 5.851 3.304 1.00 84.81 86 TRP A O 1
ATOM 676 N N . THR A 1 87 ? -3.105 4.945 2.718 1.00 84.50 87 THR A N 1
ATOM 677 C CA . THR A 1 87 ? -2.931 4.215 3.991 1.00 84.50 87 THR A CA 1
ATOM 678 C C . THR A 1 87 ? -2.902 5.166 5.175 1.00 84.50 87 THR A C 1
ATOM 680 O O . THR A 1 87 ? -3.653 4.970 6.133 1.00 84.50 87 THR A O 1
ATOM 683 N N . ILE A 1 88 ? -2.131 6.252 5.088 1.00 82.31 88 ILE A N 1
ATOM 684 C CA . ILE A 1 88 ? -2.044 7.245 6.163 1.00 82.31 88 ILE A CA 1
ATOM 685 C C . ILE A 1 88 ? -3.403 7.890 6.418 1.00 82.31 88 ILE A C 1
ATOM 687 O O . ILE A 1 88 ? -3.860 7.936 7.561 1.00 82.31 88 ILE A O 1
ATOM 691 N N . THR A 1 89 ? -4.077 8.383 5.377 1.00 82.12 89 THR A N 1
ATOM 692 C CA . THR A 1 89 ? -5.383 9.040 5.555 1.00 82.12 89 THR A CA 1
ATOM 693 C C . THR A 1 89 ? -6.425 8.081 6.124 1.00 82.12 89 THR A C 1
ATOM 695 O O . THR A 1 89 ? -7.220 8.474 6.980 1.00 82.12 89 THR A O 1
ATOM 698 N N . SER A 1 90 ? -6.386 6.816 5.711 1.00 82.25 90 SER A N 1
ATOM 699 C CA . SER A 1 90 ? -7.226 5.737 6.230 1.00 82.25 90 SER A CA 1
ATOM 700 C C . SER A 1 90 ? -6.990 5.493 7.719 1.00 82.25 90 SER A C 1
ATOM 702 O O . SER A 1 90 ? -7.940 5.466 8.503 1.00 82.25 90 SER A O 1
ATOM 704 N N . PHE A 1 91 ? -5.727 5.391 8.123 1.00 80.69 91 PHE A N 1
ATOM 705 C CA . PHE A 1 91 ? -5.316 5.191 9.508 1.00 80.69 91 PHE A CA 1
ATOM 706 C C . PHE A 1 91 ? -5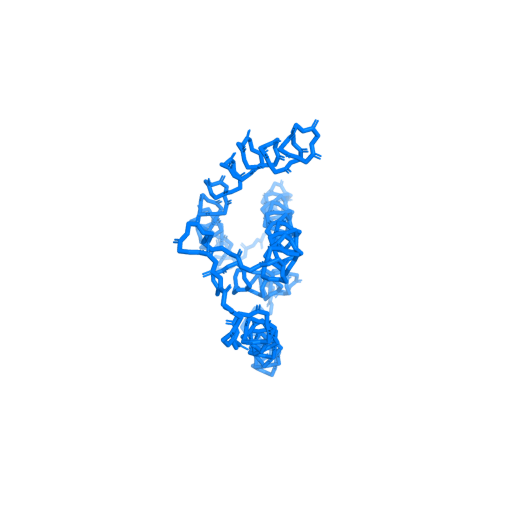.624 6.395 10.403 1.00 80.69 91 PHE A C 1
ATOM 708 O O . PHE A 1 91 ? -6.147 6.222 11.504 1.00 80.69 91 PHE A O 1
ATOM 715 N N . VAL A 1 92 ? -5.398 7.621 9.929 1.00 81.19 92 VAL A N 1
ATOM 716 C CA . VAL A 1 92 ? -5.743 8.846 10.668 1.00 81.19 92 VAL A CA 1
ATOM 717 C C . VAL A 1 92 ? -7.255 8.974 10.851 1.00 81.19 92 VAL A C 1
ATOM 719 O O . VAL A 1 92 ? -7.716 9.262 11.957 1.00 81.19 92 VAL A O 1
ATOM 722 N N . LYS A 1 93 ? -8.049 8.722 9.800 1.00 82.44 93 LYS A N 1
ATOM 723 C CA . LYS A 1 93 ? -9.519 8.710 9.899 1.00 82.44 93 LYS A CA 1
ATOM 724 C C . LYS A 1 93 ? -9.996 7.683 10.920 1.00 82.44 93 LYS A C 1
ATOM 726 O O . LYS A 1 93 ? -10.856 8.002 11.738 1.00 82.44 93 LYS A O 1
ATOM 731 N N . LEU A 1 94 ? -9.404 6.491 10.904 1.00 80.25 94 LEU A N 1
ATOM 732 C CA . LEU A 1 94 ? -9.723 5.435 11.853 1.00 80.25 94 LEU A CA 1
ATOM 733 C C . LEU A 1 94 ? -9.401 5.845 13.299 1.00 80.25 94 LEU A C 1
ATOM 735 O O . LEU A 1 94 ? -10.261 5.738 14.171 1.00 80.25 94 LEU A O 1
ATOM 739 N N . LEU A 1 95 ? -8.215 6.402 13.556 1.00 79.38 95 LEU A N 1
ATOM 740 C CA . LEU A 1 95 ? -7.860 6.918 14.883 1.00 79.38 95 LEU A CA 1
ATOM 741 C C . LEU A 1 95 ? -8.822 8.000 15.373 1.00 79.38 95 LEU A C 1
ATOM 743 O O . LEU A 1 95 ? -9.233 7.976 16.533 1.00 79.38 95 LEU A O 1
ATOM 747 N N . ASN A 1 96 ? -9.189 8.941 14.503 1.00 81.88 96 ASN A N 1
ATOM 748 C CA . ASN A 1 96 ? -10.110 10.016 14.858 1.00 81.88 96 ASN A CA 1
ATOM 749 C C . ASN A 1 96 ? -11.515 9.479 15.158 1.00 81.88 96 ASN A C 1
ATOM 751 O O . ASN A 1 96 ? -12.139 9.921 16.120 1.00 81.88 96 ASN A O 1
ATOM 755 N N . SER A 1 97 ? -11.991 8.496 14.388 1.00 79.94 97 SER A N 1
ATOM 756 C CA . SER A 1 97 ? -13.271 7.826 14.642 1.00 79.94 97 SER A CA 1
ATOM 757 C C . SER A 1 97 ? -13.280 7.132 16.006 1.00 79.94 97 SER A C 1
ATOM 759 O O . SER A 1 97 ? -14.177 7.378 16.811 1.00 79.94 97 SER A O 1
ATOM 761 N N . ILE A 1 98 ? -12.232 6.366 16.316 1.00 75.25 98 ILE A N 1
ATOM 762 C CA . ILE A 1 98 ? -12.083 5.679 17.604 1.00 75.25 98 ILE A CA 1
ATOM 763 C C . ILE A 1 98 ? -11.993 6.678 18.769 1.00 75.25 98 ILE A C 1
ATOM 765 O O . ILE A 1 98 ? -12.595 6.473 19.822 1.00 75.25 98 ILE A O 1
ATOM 769 N N . ARG A 1 99 ? -11.265 7.787 18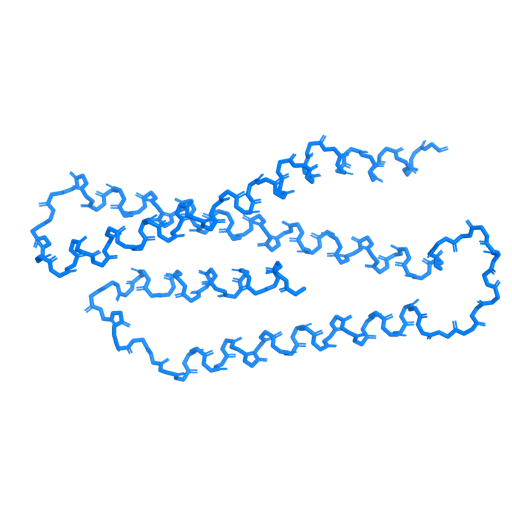.600 1.00 76.00 99 ARG A N 1
ATOM 770 C CA . ARG A 1 99 ? -11.155 8.828 19.631 1.00 76.00 99 ARG A CA 1
ATOM 771 C C . ARG A 1 99 ? -12.494 9.527 19.880 1.00 76.00 99 ARG A C 1
ATOM 773 O O . ARG A 1 99 ? -12.833 9.803 21.027 1.00 76.00 99 ARG A O 1
ATOM 780 N N . ASN A 1 100 ? -13.270 9.775 18.827 1.00 78.88 100 ASN A N 1
ATOM 781 C CA . ASN A 1 100 ? -14.614 10.336 18.949 1.00 78.88 100 ASN A CA 1
ATOM 782 C C . ASN A 1 100 ? -15.570 9.376 19.670 1.00 78.88 100 ASN A C 1
ATOM 784 O O . ASN A 1 100 ? -16.344 9.824 20.515 1.00 78.88 100 ASN A O 1
ATOM 788 N N . MET A 1 101 ? -15.470 8.071 19.398 1.00 72.88 101 MET A N 1
ATOM 789 C CA . MET A 1 101 ? -16.189 7.016 20.126 1.00 72.88 101 MET A CA 1
ATOM 790 C C . MET A 1 101 ? -15.831 6.997 21.622 1.00 72.88 101 MET A C 1
ATOM 792 O O . MET A 1 101 ? -16.709 6.926 22.476 1.00 72.88 101 MET A O 1
ATOM 796 N N . GLN A 1 102 ? -14.551 7.159 21.976 1.00 71.44 102 GLN A N 1
ATOM 797 C CA . GLN A 1 102 ? -14.143 7.279 23.385 1.00 71.44 102 GLN A CA 1
ATOM 798 C C . GLN A 1 102 ? -14.723 8.526 24.068 1.00 71.44 102 GLN A C 1
ATOM 800 O O . GLN A 1 102 ? -15.164 8.449 25.213 1.00 71.44 102 GLN A O 1
ATOM 805 N N . ASN A 1 103 ? -14.746 9.665 23.371 1.00 74.94 103 ASN A N 1
ATOM 806 C CA . ASN A 1 103 ? -15.242 10.929 23.921 1.00 74.94 103 ASN A CA 1
ATOM 807 C C . ASN A 1 103 ? -16.769 10.966 24.090 1.00 74.94 103 ASN A C 1
ATOM 809 O O . ASN A 1 103 ? -17.264 11.698 24.942 1.00 74.94 103 ASN A O 1
ATOM 813 N N . THR A 1 104 ? -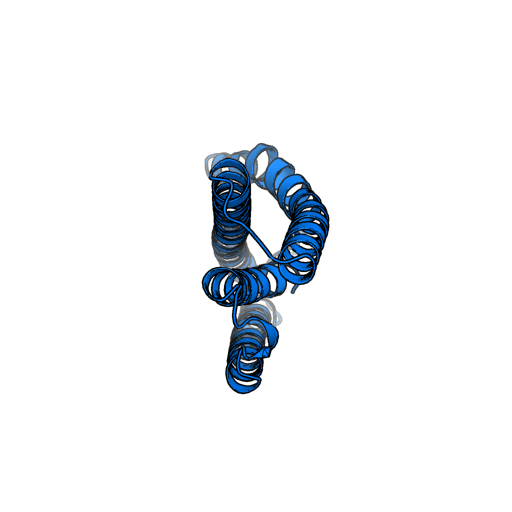17.516 10.199 23.291 1.00 74.94 104 THR A N 1
ATOM 814 C CA . THR A 1 104 ? -18.988 10.126 23.369 1.00 74.94 104 THR A CA 1
ATOM 815 C C . THR A 1 104 ? -19.487 9.268 24.533 1.00 74.94 104 THR A C 1
ATOM 817 O O . THR A 1 104 ? -20.678 9.286 24.829 1.00 74.94 104 THR A O 1
ATOM 820 N N . GLY A 1 105 ? -18.589 8.587 25.255 1.00 60.56 105 GLY A N 1
ATOM 821 C CA . GLY A 1 105 ? -18.910 7.953 26.534 1.00 60.56 105 GLY A CA 1
ATOM 822 C C . GLY A 1 105 ? -19.831 6.736 26.429 1.00 60.56 105 GLY A C 1
ATOM 823 O O . GLY A 1 105 ? -20.427 6.353 27.434 1.00 60.56 105 GLY A O 1
ATOM 824 N N . GLU A 1 106 ? -19.953 6.118 25.248 1.00 65.12 106 GLU A N 1
ATOM 825 C CA . GLU A 1 106 ? -20.722 4.882 25.100 1.00 65.12 106 GLU A CA 1
ATOM 826 C C . GLU A 1 106 ? -20.190 3.808 26.070 1.00 65.12 106 GLU A C 1
ATOM 828 O O . GLU A 1 106 ? -18.979 3.639 26.264 1.00 65.12 106 GLU A O 1
ATOM 833 N N . CYS A 1 107 ? -21.107 3.088 26.724 1.00 56.81 107 CYS A N 1
ATOM 834 C CA . CYS A 1 107 ? -20.790 1.990 27.637 1.00 56.81 107 CYS A CA 1
ATOM 835 C C . CYS A 1 107 ? -20.232 0.785 26.863 1.00 56.81 107 CYS A C 1
ATOM 837 O O . CYS A 1 107 ? -20.905 -0.227 26.693 1.00 56.81 107 CYS A O 1
ATOM 839 N N . TYR A 1 108 ? -18.983 0.888 26.413 1.00 67.88 108 TYR A N 1
ATOM 840 C CA . TYR A 1 108 ? -18.239 -0.235 25.857 1.00 67.88 108 TYR A CA 1
ATOM 841 C C . TYR A 1 108 ? -17.986 -1.280 26.937 1.00 67.88 108 TYR A C 1
ATOM 843 O O . TYR A 1 108 ? -17.529 -0.951 28.042 1.00 67.88 108 TYR A O 1
ATOM 851 N N . SER A 1 109 ? -18.228 -2.540 26.589 1.00 72.69 109 SER A N 1
ATOM 852 C CA . SER A 1 109 ? -17.832 -3.686 27.399 1.00 72.69 109 SER A CA 1
ATOM 853 C C . SER A 1 109 ? -16.309 -3.714 27.603 1.00 72.69 109 SER A C 1
ATOM 855 O O . SER A 1 109 ? -15.537 -3.140 26.831 1.00 72.69 109 SER A O 1
ATOM 857 N N . LEU A 1 110 ? -15.850 -4.404 28.651 1.00 72.75 110 LEU A N 1
ATOM 858 C CA . LEU A 1 110 ? -14.419 -4.568 28.956 1.00 72.75 110 LEU A CA 1
ATOM 859 C C . LEU A 1 110 ? -13.621 -5.133 27.764 1.00 72.75 110 LEU A C 1
ATOM 861 O O . LEU A 1 110 ? -12.483 -4.729 27.533 1.00 72.75 110 LEU A O 1
ATOM 865 N N . ILE A 1 111 ? -14.248 -6.016 26.981 1.00 74.38 111 ILE A N 1
ATOM 866 C CA . ILE A 1 111 ? -13.661 -6.652 25.796 1.00 74.38 111 ILE A CA 1
ATOM 867 C C . ILE A 1 111 ? -13.497 -5.641 24.655 1.00 74.38 111 ILE A C 1
ATOM 869 O O . ILE A 1 111 ? -12.416 -5.541 24.079 1.00 74.38 111 ILE A O 1
ATOM 873 N N . GLU A 1 112 ? -14.524 -4.840 24.365 1.00 69.38 112 GLU A N 1
ATOM 874 C CA . GLU A 1 112 ? -14.464 -3.815 23.312 1.00 69.38 112 GLU A CA 1
ATOM 875 C C . GLU A 1 112 ? -13.403 -2.754 23.629 1.00 69.38 112 GLU A C 1
ATOM 877 O O . GLU A 1 112 ? -12.636 -2.357 22.754 1.00 69.38 112 GLU A O 1
ATOM 882 N N . ARG A 1 113 ? -13.280 -2.342 24.899 1.00 73.38 113 ARG A N 1
ATOM 883 C CA . ARG A 1 113 ? -12.226 -1.409 25.335 1.00 73.38 113 ARG A CA 1
ATOM 884 C C . ARG A 1 113 ? -10.826 -1.984 25.132 1.00 73.38 113 ARG A C 1
ATOM 886 O O . ARG A 1 113 ? -9.927 -1.254 24.709 1.00 73.38 113 ARG A O 1
ATOM 893 N N . TYR A 1 114 ? -10.641 -3.272 25.417 1.00 76.94 114 TYR A N 1
ATOM 894 C CA . TYR A 1 114 ? -9.373 -3.961 25.188 1.00 76.94 114 TYR A CA 1
ATOM 895 C C . TYR A 1 114 ? -9.037 -4.029 23.691 1.00 76.94 114 TYR A C 1
ATOM 897 O O . TYR A 1 114 ? -7.950 -3.612 23.294 1.00 76.94 114 TYR A O 1
ATOM 905 N N . GLN A 1 115 ? -9.991 -4.443 22.851 1.00 74.00 115 GLN A N 1
ATOM 906 C CA . GLN A 1 115 ? -9.820 -4.501 21.394 1.00 74.00 115 GLN A CA 1
ATOM 907 C C . GLN A 1 115 ? -9.498 -3.126 20.795 1.00 74.00 115 GLN A C 1
ATOM 909 O O . GLN A 1 115 ? -8.582 -2.997 19.988 1.00 74.00 115 GLN A O 1
ATOM 914 N N . ILE A 1 116 ? -10.201 -2.076 21.227 1.00 72.50 116 ILE A N 1
ATOM 915 C CA . ILE A 1 116 ? -9.940 -0.696 20.802 1.00 72.50 116 ILE A CA 1
ATOM 916 C C . ILE A 1 116 ? -8.526 -0.255 21.202 1.00 72.50 116 ILE A C 1
ATOM 918 O O . ILE A 1 116 ? -7.814 0.345 20.396 1.00 72.50 116 ILE A O 1
ATOM 922 N N . THR A 1 117 ? -8.104 -0.558 22.431 1.00 76.31 117 THR A N 1
ATOM 923 C CA . THR A 1 117 ? -6.779 -0.176 22.939 1.00 76.31 117 THR A CA 1
ATOM 924 C C . THR A 1 117 ? -5.663 -0.876 22.168 1.00 76.31 117 THR A C 1
ATOM 926 O O . THR A 1 117 ? -4.697 -0.223 21.767 1.00 76.31 117 THR A O 1
ATOM 929 N N . GLU A 1 118 ? -5.812 -2.172 21.895 1.00 76.25 118 GLU A N 1
ATOM 930 C CA . GLU A 1 118 ? -4.827 -2.930 21.122 1.00 76.25 118 GLU A CA 1
ATOM 931 C C . GLU A 1 118 ? -4.788 -2.476 19.656 1.00 76.25 118 GLU A C 1
ATOM 933 O O . GLU A 1 118 ? -3.705 -2.288 19.100 1.00 76.25 118 GLU A O 1
ATOM 938 N N . ASN A 1 119 ? -5.944 -2.170 19.058 1.00 74.19 119 ASN A N 1
ATOM 939 C CA . ASN A 1 119 ? -6.016 -1.593 17.717 1.00 74.19 119 ASN A CA 1
ATOM 940 C C . ASN A 1 119 ? -5.294 -0.242 17.649 1.00 74.19 119 ASN A C 1
ATOM 942 O O . ASN A 1 119 ? -4.488 -0.041 16.746 1.00 74.19 119 ASN A O 1
ATOM 946 N N . ILE A 1 120 ? -5.495 0.664 18.617 1.00 73.19 120 ILE A N 1
ATOM 947 C CA . ILE A 1 120 ? -4.755 1.939 18.694 1.00 73.19 120 ILE A CA 1
ATOM 948 C C . ILE A 1 120 ? -3.250 1.690 18.845 1.00 73.19 120 ILE A C 1
ATOM 950 O O . ILE A 1 120 ? -2.452 2.388 18.213 1.00 73.19 120 ILE A O 1
ATOM 954 N N . ARG A 1 121 ? -2.848 0.719 19.677 1.00 81.06 121 ARG A N 1
ATOM 955 C CA . ARG A 1 121 ? -1.437 0.368 19.892 1.00 81.06 121 ARG A CA 1
ATOM 956 C C . ARG A 1 121 ? -0.788 -0.076 18.587 1.00 81.06 121 ARG A C 1
ATOM 958 O O . ARG A 1 121 ? 0.238 0.477 18.204 1.00 81.06 121 ARG A O 1
ATOM 965 N N . MET A 1 122 ? -1.419 -1.006 17.880 1.00 76.50 122 MET A N 1
ATOM 966 C CA . MET A 1 122 ? -0.945 -1.497 16.589 1.00 76.50 122 MET A CA 1
ATOM 967 C C . MET A 1 122 ? -0.934 -0.392 15.517 1.00 76.50 122 MET A C 1
ATOM 969 O O . MET A 1 122 ? 0.048 -0.256 14.789 1.00 76.50 122 MET A O 1
ATOM 973 N N . LEU A 1 123 ? -1.949 0.477 15.476 1.00 71.31 123 LEU A N 1
ATOM 974 C CA . LEU A 1 123 ? -2.023 1.599 14.530 1.00 71.31 123 LEU A CA 1
ATOM 975 C C . LEU A 1 123 ? -0.899 2.623 14.767 1.00 71.31 123 LEU A C 1
ATOM 977 O O . LEU A 1 123 ? -0.290 3.114 13.819 1.00 71.31 123 LEU A O 1
ATOM 981 N N . ARG A 1 124 ? -0.562 2.900 16.035 1.00 71.38 124 ARG A N 1
ATOM 982 C CA . ARG A 1 124 ? 0.588 3.742 16.414 1.00 71.38 124 ARG A CA 1
ATOM 983 C C . ARG A 1 124 ? 1.939 3.114 16.100 1.00 71.38 124 ARG A C 1
ATOM 985 O O . ARG A 1 124 ? 2.901 3.861 15.997 1.00 71.38 124 ARG A O 1
ATOM 992 N N . VAL A 1 125 ? 2.032 1.792 15.976 1.00 74.06 125 VAL A N 1
ATOM 993 C CA . VAL A 1 125 ? 3.260 1.114 15.531 1.00 74.06 125 VAL A CA 1
ATOM 994 C C . VAL A 1 125 ? 3.387 1.178 14.008 1.00 74.06 125 VAL A C 1
ATOM 996 O O . VAL A 1 125 ? 4.487 1.372 13.501 1.00 74.06 125 VAL A O 1
ATOM 999 N N . MET A 1 126 ? 2.275 1.086 13.274 1.00 68.00 126 MET A N 1
ATOM 1000 C CA . MET A 1 126 ? 2.269 1.161 11.807 1.00 68.00 126 MET A CA 1
ATOM 1001 C C . MET A 1 126 ? 2.463 2.589 11.269 1.00 68.00 126 MET A C 1
ATOM 1003 O O . MET A 1 126 ? 3.172 2.782 10.286 1.00 68.00 126 MET A O 1
ATOM 1007 N N . LEU A 1 127 ? 1.904 3.603 11.937 1.00 66.88 127 LEU A N 1
ATOM 1008 C CA . LEU A 1 127 ? 2.026 5.018 11.556 1.00 66.88 127 LEU A CA 1
ATOM 1009 C C . LEU A 1 127 ? 3.465 5.544 11.393 1.00 66.88 127 LEU A C 1
ATOM 1011 O O . LEU A 1 127 ? 3.715 6.167 10.369 1.00 66.88 127 LEU A O 1
ATOM 1015 N N . PRO A 1 128 ? 4.411 5.349 12.335 1.00 57.41 128 PRO A N 1
ATOM 1016 C CA . PRO A 1 128 ? 5.783 5.840 12.200 1.00 57.41 128 PRO A CA 1
ATOM 1017 C C . PRO A 1 128 ? 6.550 5.151 11.071 1.00 57.41 128 PRO A C 1
ATOM 1019 O O . PRO A 1 128 ? 7.415 5.776 10.465 1.00 57.41 128 PRO A O 1
ATOM 1022 N N . VAL A 1 129 ? 6.217 3.897 10.747 1.00 60.66 129 VAL A N 1
ATOM 1023 C CA . VAL A 1 129 ? 6.809 3.200 9.596 1.00 60.66 129 VAL A CA 1
ATOM 1024 C C . V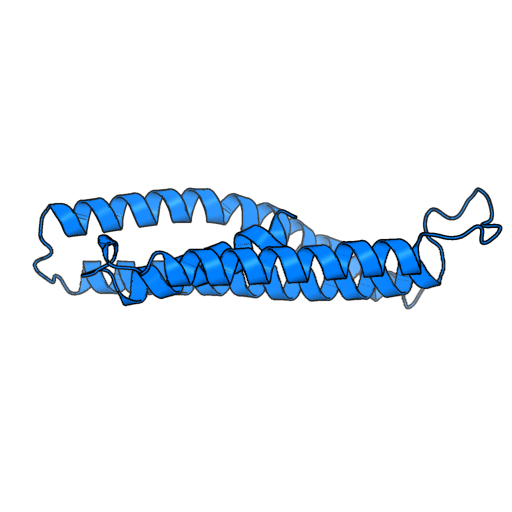AL A 1 129 ? 6.398 3.891 8.291 1.00 60.66 129 VAL A C 1
ATOM 1026 O O . VAL A 1 129 ? 7.242 4.106 7.425 1.00 60.66 129 VAL A O 1
ATOM 1029 N N . ASP A 1 130 ? 5.138 4.320 8.188 1.00 56.66 130 ASP A N 1
ATOM 1030 C CA . ASP A 1 130 ? 4.617 5.029 7.013 1.00 56.66 130 ASP A CA 1
ATOM 1031 C C . ASP A 1 130 ? 5.017 6.518 6.986 1.00 56.66 130 ASP A C 1
ATOM 1033 O O . ASP A 1 130 ? 5.309 7.058 5.921 1.00 56.66 130 ASP A O 1
ATOM 1037 N N . THR A 1 131 ? 5.080 7.213 8.130 1.00 55.78 131 THR A N 1
ATOM 1038 C CA . THR A 1 131 ? 5.412 8.652 8.186 1.00 55.78 131 THR A CA 1
ATOM 1039 C C . THR A 1 131 ? 6.903 8.948 8.084 1.00 55.78 131 THR A C 1
ATOM 1041 O O . THR A 1 131 ? 7.250 9.995 7.544 1.00 55.78 131 THR A O 1
ATOM 1044 N N . ILE A 1 132 ? 7.795 8.061 8.539 1.00 57.72 132 ILE A N 1
ATOM 1045 C CA . ILE A 1 132 ? 9.243 8.218 8.311 1.00 57.72 132 ILE A CA 1
ATOM 1046 C C . ILE A 1 132 ? 9.563 8.016 6.823 1.00 57.72 132 ILE A C 1
ATOM 1048 O O . ILE A 1 132 ? 10.314 8.812 6.258 1.00 57.72 132 ILE A O 1
ATOM 1052 N N . ASN A 1 133 ? 8.927 7.036 6.166 1.00 56.88 133 ASN A N 1
ATOM 1053 C CA . ASN A 1 133 ? 9.029 6.847 4.714 1.00 56.88 133 ASN A CA 1
ATOM 1054 C C . ASN A 1 133 ? 8.428 8.028 3.931 1.00 56.88 133 ASN A C 1
ATOM 1056 O O . ASN A 1 133 ? 9.072 8.554 3.022 1.00 56.88 133 ASN A O 1
ATOM 1060 N N . ASN A 1 134 ? 7.236 8.506 4.308 1.00 54.38 134 ASN A N 1
ATOM 1061 C CA . ASN A 1 134 ? 6.585 9.619 3.612 1.00 54.38 134 ASN A CA 1
ATOM 1062 C C . ASN A 1 134 ? 7.234 10.981 3.880 1.00 54.38 134 ASN A C 1
ATOM 1064 O O . ASN A 1 134 ? 7.373 11.771 2.955 1.00 54.38 134 ASN A O 1
ATOM 1068 N N . GLY A 1 135 ? 7.658 11.290 5.107 1.00 58.28 135 GLY A N 1
ATOM 1069 C CA . GLY A 1 135 ? 8.308 12.569 5.417 1.00 58.28 135 GLY A CA 1
ATOM 1070 C C . GLY A 1 135 ? 9.577 12.785 4.587 1.00 58.28 135 GLY A C 1
ATOM 1071 O O . GLY A 1 135 ? 9.804 13.876 4.063 1.00 58.28 135 GLY A O 1
ATOM 1072 N N . TRP A 1 136 ? 10.348 11.714 4.379 1.00 58.28 136 TRP A N 1
ATOM 1073 C CA . TRP A 1 136 ? 11.490 11.704 3.467 1.00 58.28 136 TRP A CA 1
ATOM 1074 C C . TRP A 1 136 ? 11.078 11.770 1.987 1.00 58.28 136 TRP A C 1
ATOM 1076 O O . TRP A 1 136 ? 11.674 12.535 1.225 1.00 58.28 136 TRP A O 1
ATOM 1086 N N . MET A 1 137 ? 10.045 11.030 1.562 1.00 57.22 137 MET A N 1
ATOM 1087 C CA . MET A 1 137 ? 9.596 11.050 0.162 1.00 57.22 137 MET A CA 1
ATOM 1088 C C . MET A 1 137 ? 8.981 12.389 -0.279 1.00 57.22 137 MET A C 1
ATOM 1090 O O . MET A 1 137 ? 9.334 12.903 -1.342 1.00 57.22 137 MET A O 1
ATOM 1094 N N . TRP A 1 138 ? 8.097 12.981 0.526 1.00 59.34 138 TRP A N 1
ATOM 1095 C CA . TRP A 1 138 ? 7.435 14.253 0.212 1.00 59.34 138 TRP A CA 1
ATOM 1096 C C . TRP A 1 138 ? 8.374 15.453 0.358 1.00 59.34 138 TRP A C 1
ATOM 1098 O O . TRP A 1 138 ? 8.303 16.379 -0.446 1.00 59.34 138 TRP A O 1
ATOM 1108 N N . GLY A 1 139 ? 9.261 15.440 1.359 1.00 57.53 139 GLY A N 1
ATOM 1109 C CA . GLY A 1 139 ? 10.150 16.567 1.649 1.00 57.53 139 GLY A CA 1
ATOM 1110 C C . GLY A 1 139 ? 11.387 16.655 0.751 1.00 57.53 139 GLY A C 1
ATOM 1111 O O . GLY A 1 139 ? 11.845 17.759 0.470 1.00 57.53 139 GLY A O 1
ATOM 1112 N N . ILE A 1 140 ? 11.933 15.518 0.300 1.00 59.41 140 ILE A N 1
ATOM 1113 C CA . ILE A 1 140 ? 13.234 15.471 -0.396 1.00 59.41 140 ILE A CA 1
ATOM 1114 C C . ILE A 1 140 ? 13.106 14.912 -1.819 1.00 59.41 140 ILE A C 1
ATOM 1116 O O . ILE A 1 140 ? 13.671 15.481 -2.752 1.00 59.41 140 ILE A O 1
ATOM 1120 N N . PHE A 1 141 ? 12.345 13.834 -2.025 1.00 58.50 141 PHE A N 1
ATOM 1121 C CA . PHE A 1 141 ? 12.270 13.162 -3.331 1.00 58.50 141 PHE A CA 1
ATOM 1122 C C . PHE A 1 141 ? 11.358 13.868 -4.338 1.00 58.50 141 PHE A C 1
ATOM 1124 O O . PHE A 1 141 ? 11.716 13.975 -5.510 1.00 58.50 141 PHE A O 1
ATOM 1131 N N . LEU A 1 142 ? 10.201 14.366 -3.897 1.00 59.34 142 LEU A N 1
ATOM 1132 C CA . LEU A 1 142 ? 9.233 15.055 -4.757 1.00 59.34 142 LEU A CA 1
ATOM 1133 C C . LEU A 1 142 ? 9.831 16.304 -5.434 1.00 59.34 142 LEU A C 1
ATOM 1135 O O . LEU A 1 142 ? 9.785 16.387 -6.659 1.00 59.34 142 LEU A O 1
ATOM 1139 N N . PRO A 1 143 ? 10.496 17.229 -4.718 1.00 59.28 143 PRO A N 1
ATOM 1140 C CA . PRO A 1 143 ? 11.185 18.339 -5.369 1.00 59.28 143 PRO A CA 1
ATOM 1141 C C . PRO A 1 143 ? 12.295 17.846 -6.308 1.00 59.28 143 PRO A C 1
ATOM 1143 O O . PRO A 1 143 ? 12.392 18.301 -7.441 1.00 59.28 143 PRO A O 1
ATOM 1146 N N . PHE A 1 144 ? 13.102 16.869 -5.890 1.00 59.47 144 PHE A N 1
ATOM 1147 C CA . PHE A 1 144 ? 14.246 16.406 -6.677 1.00 59.47 144 PHE A CA 1
ATOM 1148 C C . PHE A 1 144 ? 13.842 15.749 -8.010 1.00 59.47 144 PHE A C 1
ATOM 1150 O O . PHE A 1 144 ? 14.489 15.980 -9.030 1.00 59.47 144 PHE A O 1
ATOM 1157 N N . PHE A 1 145 ? 12.749 14.979 -8.036 1.00 57.81 145 PHE A N 1
ATOM 1158 C CA . PHE A 1 145 ? 12.237 14.356 -9.262 1.00 57.81 145 PHE A CA 1
ATOM 1159 C C . PHE A 1 145 ? 11.605 15.358 -10.233 1.00 57.81 145 PHE A C 1
ATOM 1161 O O . PHE A 1 145 ? 11.793 15.217 -11.440 1.00 57.81 145 PHE A O 1
ATOM 1168 N N . PHE A 1 146 ? 10.892 16.367 -9.724 1.00 56.66 146 PHE A N 1
ATOM 1169 C CA . PHE A 1 146 ? 10.266 17.387 -10.567 1.00 56.66 146 PHE A CA 1
ATOM 1170 C C . PHE A 1 146 ? 11.272 18.449 -11.043 1.00 56.66 146 PHE A C 1
ATOM 1172 O O . PHE A 1 146 ? 11.233 18.830 -12.208 1.00 56.66 146 PHE A O 1
ATOM 1179 N N . PHE A 1 147 ? 12.222 18.888 -10.208 1.00 53.97 147 PHE A N 1
ATOM 1180 C CA . PHE A 1 147 ? 13.211 19.909 -10.590 1.00 53.97 147 PHE A CA 1
ATOM 1181 C C . PHE A 1 147 ? 14.307 19.383 -11.524 1.00 53.97 147 PHE A C 1
ATOM 1183 O O . PHE A 1 147 ? 14.751 20.123 -12.398 1.00 53.97 147 PHE A O 1
ATOM 1190 N N . LYS A 1 148 ? 14.699 18.103 -11.429 1.00 46.25 148 LYS A N 1
ATOM 1191 C CA . LYS A 1 148 ? 15.654 17.494 -12.378 1.00 46.25 148 LYS A CA 1
ATOM 1192 C C . LYS A 1 148 ? 15.084 17.361 -13.800 1.00 46.25 148 LYS A C 1
ATOM 1194 O O . LYS A 1 148 ? 15.826 17.111 -14.735 1.00 46.25 148 LYS A O 1
ATOM 1199 N N . GLN A 1 149 ? 13.772 17.512 -13.978 1.00 49.38 149 GLN A N 1
ATOM 1200 C CA . GLN A 1 149 ? 13.124 17.457 -15.290 1.00 49.38 149 GLN A CA 1
ATOM 1201 C C . GL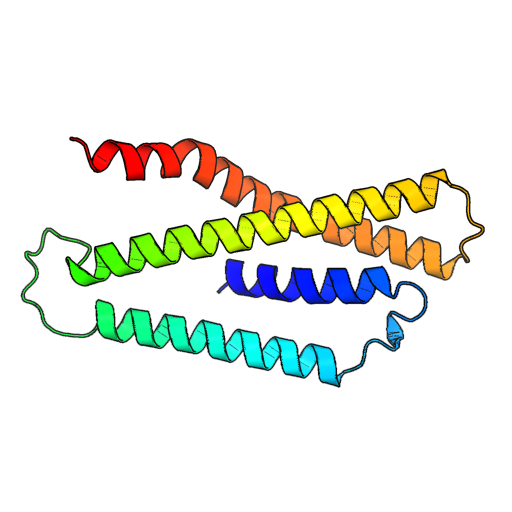N A 1 149 ? 13.199 18.793 -16.058 1.00 49.38 149 GLN A C 1
ATOM 1203 O O . GLN A 1 149 ? 12.883 18.823 -17.245 1.00 49.38 149 GLN A O 1
ATOM 1208 N N . TYR A 1 150 ? 13.616 19.877 -15.390 1.00 46.03 150 TYR A N 1
ATOM 1209 C CA . TYR A 1 150 ? 13.697 21.242 -15.931 1.00 46.03 150 TYR A CA 1
ATOM 1210 C C . TYR A 1 150 ? 15.133 21.791 -16.034 1.00 46.03 150 TYR A C 1
ATOM 1212 O O . TYR A 1 150 ? 15.309 22.961 -16.376 1.00 46.03 150 TYR A O 1
ATOM 1220 N N . LEU A 1 151 ? 16.141 20.968 -15.735 1.00 42.53 151 LEU A N 1
ATOM 1221 C CA . LEU A 1 151 ? 17.571 21.294 -15.750 1.00 42.53 151 LEU A CA 1
ATOM 1222 C C . LEU A 1 151 ? 18.300 20.320 -16.676 1.00 42.53 151 LEU A C 1
ATOM 1224 O O . LEU A 1 151 ? 19.113 20.801 -17.492 1.00 42.53 151 LEU A O 1
#

Foldseek 3Di:
DVLLVLLLVLVLVLVLLVVLVCNVVPPPVVVVVSVVVSVVVVVVLVVQCCVQPPDPPVDDPPDPHDPSRVVSVVVVLVVSLVSLVVSLVSLVVSVVVLVVVVVVPPPDDPVSVVVSVVSVVVSVVVNCVSCVVVVCCVVPVVCVVVVVVVD

InterPro domains:
  IPR019408 7TM GPCR, serpentine receptor class ab (Srab) [PF10292] (4-141)
  IPR053286 Nematode receptor-like srab [PTHR46561] (1-145)

pLDDT: mean 74.68, std 12.51, range [42.53, 94.38]

Organism: NCBI:txid358040

Radius of gyration: 20.15 Å; chains: 1; bounding box: 49×37×54 Å

Sequence (151 aa):
GTATSMFFISFEWQTASAQSRTYEKTSKSYGCKLALYHLIVVGVFIVGFLISYGYEEPGALCTITTPRGEIYTKSLATLTMFMEGWTITSFVKLLNSIRNMQNTGECYSLIERYQITENIRMLRVMLPVDTINNGWMWGIFLPFFFFKQYL